Protein AF-A0AAW9QZL0-F1 (afdb_monomer)

Secondary structure (DSSP, 8-state):
---PPBPTTSS-BHHHHHHHHHH-S-HHHHHHH-TT--HHHHHHHHHHHHHTT-------TTS------

Structure (mmCIF, N/CA/C/O backbone):
data_AF-A0AAW9QZL0-F1
#
_entry.id   AF-A0AAW9QZL0-F1
#
loop_
_atom_site.group_PDB
_atom_site.id
_atom_site.type_symbol
_atom_site.label_atom_id
_atom_site.label_alt_id
_atom_site.label_comp_id
_atom_site.label_asym_id
_atom_site.label_entity_id
_atom_site.label_seq_id
_atom_site.pdbx_PDB_ins_code
_atom_site.Cartn_x
_atom_site.Cartn_y
_atom_site.Cartn_z
_atom_site.occupancy
_atom_site.B_iso_or_equiv
_atom_site.auth_seq_id
_atom_site.auth_comp_id
_atom_site.auth_asym_id
_atom_site.auth_atom_id
_atom_site.pdbx_PDB_model_num
ATOM 1 N N . MET A 1 1 ? 20.450 4.478 -7.709 1.00 41.59 1 MET A N 1
ATOM 2 C CA . MET A 1 1 ? 19.238 4.822 -6.932 1.00 41.59 1 MET A CA 1
ATOM 3 C C . MET A 1 1 ? 18.198 5.385 -7.895 1.00 41.59 1 MET A C 1
ATOM 5 O O . MET A 1 1 ? 18.291 6.549 -8.253 1.00 41.59 1 MET A O 1
ATOM 9 N N . ALA A 1 2 ? 17.285 4.553 -8.409 1.00 55.91 2 ALA A N 1
ATOM 10 C CA . ALA A 1 2 ? 16.242 5.012 -9.330 1.00 55.91 2 ALA A CA 1
ATOM 11 C C . ALA A 1 2 ? 15.123 5.699 -8.536 1.00 55.91 2 ALA A C 1
ATOM 13 O O . ALA A 1 2 ? 14.607 5.128 -7.573 1.00 55.91 2 ALA A O 1
ATOM 14 N N . ARG A 1 3 ? 14.775 6.931 -8.916 1.00 56.34 3 ARG A N 1
ATOM 15 C CA . ARG A 1 3 ? 13.661 7.682 -8.331 1.00 56.34 3 ARG A CA 1
ATOM 16 C C . ARG A 1 3 ? 12.371 6.982 -8.752 1.00 56.34 3 ARG A C 1
ATOM 18 O O . ARG A 1 3 ? 11.997 7.042 -9.917 1.00 56.34 3 ARG A O 1
ATOM 25 N N . GLN A 1 4 ? 11.750 6.252 -7.831 1.00 64.44 4 GLN A N 1
ATOM 26 C CA . GLN A 1 4 ? 10.453 5.637 -8.097 1.00 64.44 4 GLN A CA 1
ATOM 27 C C . GLN A 1 4 ? 9.404 6.744 -8.277 1.00 64.44 4 GLN A C 1
ATOM 29 O O . GLN A 1 4 ? 9.508 7.778 -7.609 1.00 64.44 4 GLN A O 1
ATOM 34 N N . PRO A 1 5 ? 8.410 6.551 -9.155 1.00 68.75 5 PRO A N 1
ATOM 35 C CA . PRO A 1 5 ? 7.299 7.479 -9.249 1.00 68.75 5 PRO A CA 1
ATOM 36 C C . PRO A 1 5 ? 6.549 7.487 -7.919 1.00 68.75 5 PRO A C 1
ATOM 38 O O . PRO A 1 5 ? 6.171 6.434 -7.389 1.00 68.75 5 PRO A O 1
ATOM 41 N N . CYS A 1 6 ? 6.382 8.686 -7.373 1.00 69.25 6 CYS A N 1
ATOM 42 C CA . CYS A 1 6 ? 5.548 8.936 -6.208 1.00 69.25 6 C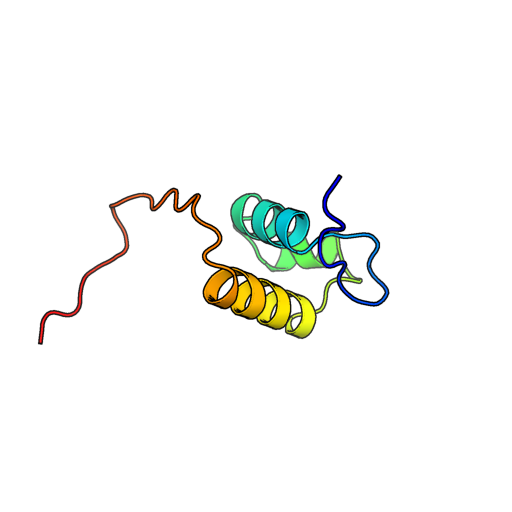YS A CA 1
ATOM 43 C C . CYS A 1 6 ? 4.184 9.406 -6.694 1.00 69.25 6 CYS A C 1
ATOM 45 O O . CYS A 1 6 ? 4.111 10.219 -7.621 1.00 69.25 6 CYS A O 1
ATOM 47 N N . ILE A 1 7 ? 3.127 8.923 -6.053 1.00 72.38 7 ILE A N 1
ATOM 48 C CA . ILE A 1 7 ? 1.790 9.457 -6.288 1.00 72.38 7 ILE A CA 1
ATOM 49 C C . ILE A 1 7 ? 1.739 10.883 -5.727 1.00 72.38 7 ILE A C 1
ATOM 51 O O . ILE A 1 7 ? 2.362 11.190 -4.712 1.00 72.38 7 ILE A O 1
ATOM 55 N N . ARG A 1 8 ? 1.092 11.810 -6.436 1.00 61.62 8 ARG A N 1
ATOM 56 C CA . ARG A 1 8 ? 1.056 13.221 -6.027 1.00 61.62 8 ARG A CA 1
ATOM 57 C C . ARG A 1 8 ? 0.331 13.351 -4.684 1.00 61.62 8 ARG A C 1
ATOM 59 O O . ARG A 1 8 ? -0.649 12.668 -4.453 1.00 61.62 8 ARG A O 1
ATOM 66 N N . ASN A 1 9 ? 0.826 14.225 -3.805 1.00 61.56 9 ASN A N 1
ATOM 67 C CA . ASN A 1 9 ? 0.327 14.450 -2.434 1.00 61.56 9 ASN A CA 1
ATOM 68 C C . ASN A 1 9 ? 0.455 13.271 -1.452 1.00 61.56 9 ASN A C 1
ATOM 70 O O . ASN A 1 9 ? 0.425 13.506 -0.249 1.00 61.56 9 ASN A O 1
ATOM 74 N N . LEU A 1 10 ? 0.739 12.062 -1.935 1.00 65.31 10 LEU A N 1
ATOM 75 C CA . LEU A 1 10 ? 1.029 10.888 -1.122 1.00 65.31 10 LEU A CA 1
ATOM 76 C C . LEU A 1 10 ? 2.535 10.629 -1.102 1.00 65.31 10 LEU A C 1
ATOM 78 O O . LEU A 1 10 ? 3.180 10.474 -2.137 1.00 65.31 10 LEU A O 1
ATOM 82 N N . ARG A 1 11 ? 3.146 10.488 0.078 1.00 70.88 11 ARG A N 1
ATOM 83 C CA . ARG A 1 11 ? 4.546 10.009 0.181 1.00 70.88 11 ARG A CA 1
ATOM 84 C C . ARG A 1 11 ? 4.668 8.501 -0.109 1.00 70.88 11 ARG A C 1
ATOM 86 O O . ARG A 1 11 ? 5.585 7.845 0.382 1.00 70.88 11 ARG A O 1
ATOM 93 N N . LEU A 1 12 ? 3.748 7.949 -0.899 1.00 78.50 12 LEU A N 1
ATOM 94 C CA . LEU A 1 12 ? 3.681 6.550 -1.290 1.00 78.50 12 LEU A CA 1
ATOM 95 C C . LEU A 1 12 ? 4.201 6.393 -2.720 1.00 78.50 12 LEU A C 1
ATOM 97 O O . LEU A 1 12 ? 3.832 7.129 -3.638 1.00 78.50 12 LEU A O 1
ATOM 101 N N . THR A 1 13 ? 5.082 5.416 -2.915 1.00 83.38 13 THR A N 1
ATOM 102 C CA . THR A 1 13 ? 5.526 5.029 -4.256 1.00 83.38 13 THR A CA 1
ATOM 103 C C . THR A 1 13 ? 4.468 4.159 -4.923 1.00 83.38 13 THR A C 1
ATOM 105 O O . THR A 1 13 ? 3.731 3.443 -4.243 1.00 83.38 13 THR A O 1
ATOM 108 N N . VAL A 1 14 ? 4.433 4.151 -6.260 1.00 82.75 14 VAL A N 1
ATOM 109 C CA . VAL A 1 14 ? 3.530 3.269 -7.031 1.00 82.75 14 VAL A CA 1
ATOM 110 C C . VAL A 1 14 ? 3.651 1.810 -6.576 1.00 82.75 14 VAL A C 1
ATOM 112 O O . VAL A 1 14 ? 2.653 1.124 -6.372 1.00 82.75 14 VAL A O 1
ATOM 115 N N . ARG A 1 15 ? 4.881 1.355 -6.310 1.00 82.69 15 ARG A N 1
ATOM 116 C CA . ARG A 1 15 ? 5.136 0.020 -5.761 1.00 82.69 15 ARG A CA 1
ATOM 117 C C . ARG A 1 15 ? 4.441 -0.200 -4.417 1.00 82.69 15 ARG A C 1
ATOM 119 O O . ARG A 1 15 ? 3.845 -1.253 -4.219 1.00 82.69 15 ARG A O 1
ATOM 126 N N . ARG A 1 16 ? 4.528 0.767 -3.499 1.00 85.75 16 ARG A N 1
ATOM 127 C CA . ARG A 1 16 ? 3.921 0.649 -2.171 1.00 85.75 16 ARG A CA 1
ATOM 128 C C . ARG A 1 16 ? 2.403 0.545 -2.267 1.00 85.75 16 ARG A C 1
ATOM 130 O O . ARG A 1 16 ? 1.823 -0.262 -1.553 1.00 85.75 16 ARG A O 1
ATOM 137 N N . VAL A 1 17 ? 1.778 1.300 -3.168 1.00 85.62 17 VAL A N 1
ATOM 138 C CA . VAL A 1 17 ? 0.331 1.204 -3.407 1.00 85.62 17 VAL A CA 1
ATOM 139 C C . VAL A 1 17 ? -0.052 -0.190 -3.891 1.00 85.62 17 VAL A C 1
ATOM 141 O O . VAL A 1 17 ? -0.956 -0.791 -3.330 1.00 85.62 17 VAL A O 1
ATOM 144 N N . ILE A 1 18 ? 0.683 -0.767 -4.841 1.00 85.06 18 ILE A N 1
ATOM 145 C CA . ILE A 1 18 ? 0.414 -2.133 -5.322 1.00 85.06 18 ILE A CA 1
ATOM 146 C C . ILE A 1 18 ? 0.592 -3.173 -4.205 1.00 85.06 18 ILE A C 1
ATOM 148 O O . ILE A 1 18 ? -0.214 -4.092 -4.087 1.00 85.06 18 ILE A O 1
ATOM 152 N N . GLU A 1 19 ? 1.615 -3.020 -3.357 1.00 86.00 19 GLU A N 1
ATOM 153 C CA . GLU A 1 19 ? 1.816 -3.885 -2.186 1.00 86.00 19 GLU A CA 1
ATOM 154 C C . GLU A 1 19 ? 0.643 -3.782 -1.196 1.00 86.00 19 GLU A C 1
ATOM 156 O O . GLU A 1 19 ? 0.168 -4.809 -0.713 1.00 86.00 19 GLU A O 1
ATOM 161 N N . LEU A 1 20 ? 0.133 -2.574 -0.931 1.00 87.69 20 LEU A N 1
ATOM 162 C CA . LEU A 1 20 ? -1.069 -2.372 -0.114 1.00 87.69 20 LEU A CA 1
ATOM 163 C C . LEU A 1 20 ? -2.295 -3.033 -0.758 1.00 87.69 20 LEU A C 1
ATOM 165 O O . LEU A 1 20 ? -3.013 -3.765 -0.085 1.00 87.69 20 LEU A O 1
ATOM 169 N N . LEU A 1 21 ? -2.492 -2.866 -2.069 1.00 86.12 21 LEU A N 1
ATOM 170 C CA . LEU A 1 21 ? -3.615 -3.478 -2.784 1.00 86.12 21 LEU A CA 1
ATOM 171 C C . LEU A 1 21 ? -3.610 -5.009 -2.731 1.00 86.12 21 LEU A C 1
ATOM 173 O O . LEU A 1 21 ? -4.687 -5.596 -2.837 1.00 86.12 21 LEU A O 1
ATOM 177 N N . ALA A 1 22 ? -2.427 -5.621 -2.622 1.00 86.12 22 ALA A N 1
ATOM 178 C CA . ALA A 1 22 ? -2.233 -7.062 -2.483 1.00 86.12 22 ALA A CA 1
ATOM 179 C C . ALA A 1 22 ? -2.288 -7.553 -1.024 1.00 86.12 22 ALA A C 1
ATOM 181 O O . ALA A 1 22 ? -2.479 -8.743 -0.799 1.00 86.12 22 ALA A O 1
ATOM 182 N N . THR A 1 23 ? -2.078 -6.659 -0.052 1.00 88.44 23 THR A N 1
ATOM 183 C CA . THR A 1 23 ? -2.099 -6.975 1.387 1.00 88.44 23 THR A CA 1
ATOM 184 C C . THR A 1 23 ? -3.514 -6.882 1.949 1.00 88.44 23 THR A C 1
ATOM 186 O O . THR A 1 23 ? -3.917 -7.738 2.727 1.00 88.44 23 THR A O 1
ATOM 189 N N . TYR A 1 24 ? -4.263 -5.851 1.550 1.00 86.94 24 TYR A N 1
ATOM 190 C CA . TYR A 1 24 ? -5.644 -5.637 1.969 1.00 86.94 24 TYR A CA 1
ATOM 191 C C . TYR A 1 24 ? -6.597 -6.323 0.985 1.00 86.94 24 TYR A C 1
ATOM 193 O O . TYR A 1 24 ? -6.725 -5.891 -0.166 1.00 86.94 24 TYR A O 1
ATOM 201 N N . GLU A 1 25 ? -7.261 -7.385 1.448 1.00 84.19 25 GLU A N 1
ATOM 202 C CA . GLU A 1 25 ? -8.320 -8.075 0.700 1.00 84.19 25 GLU A CA 1
ATOM 203 C C . GLU A 1 25 ? -9.579 -7.202 0.594 1.00 84.19 25 GLU A C 1
ATOM 205 O O . GLU A 1 25 ? -10.188 -7.124 -0.476 1.00 84.19 25 GLU A O 1
ATOM 210 N N . ASP A 1 26 ? -9.925 -6.488 1.671 1.00 86.75 26 ASP A N 1
ATOM 211 C CA . ASP A 1 26 ? -11.043 -5.549 1.699 1.00 86.75 26 ASP A CA 1
ATOM 212 C C . ASP A 1 26 ? -10.618 -4.114 1.344 1.00 86.75 26 ASP A C 1
ATOM 214 O O . ASP A 1 26 ? -9.614 -3.568 1.813 1.00 86.75 26 ASP A O 1
ATOM 218 N N . ARG A 1 27 ? -11.413 -3.476 0.480 1.00 84.44 27 ARG A N 1
ATOM 219 C CA . ARG A 1 27 ? -11.140 -2.115 -0.004 1.00 84.44 27 ARG A CA 1
ATOM 220 C C . ARG A 1 27 ? -11.608 -1.027 0.961 1.00 84.44 27 ARG A C 1
ATOM 222 O O . ARG A 1 27 ? -11.083 0.081 0.876 1.00 84.44 27 ARG A O 1
ATOM 229 N N . ASN A 1 28 ? -12.565 -1.301 1.847 1.00 88.19 28 ASN A N 1
ATOM 230 C CA . ASN A 1 28 ? -12.960 -0.344 2.879 1.00 88.19 28 ASN A CA 1
ATOM 231 C C . ASN A 1 28 ? -11.889 -0.251 3.960 1.00 88.19 28 ASN A C 1
ATOM 233 O O . ASN A 1 28 ? -11.522 0.865 4.309 1.00 88.19 28 ASN A O 1
ATOM 237 N N . GLU A 1 29 ? -11.322 -1.373 4.407 1.00 90.81 29 GLU A N 1
ATOM 238 C CA . GLU A 1 29 ? -10.214 -1.361 5.374 1.00 90.81 29 GLU A CA 1
ATOM 239 C C . GLU A 1 29 ? -9.024 -0.546 4.853 1.00 90.81 29 GLU A C 1
ATOM 241 O O . GLU A 1 29 ? -8.508 0.327 5.551 1.00 90.81 29 GLU A O 1
ATOM 246 N N . LEU A 1 30 ? -8.651 -0.742 3.582 1.00 89.50 30 LEU A N 1
ATOM 247 C CA . LEU A 1 30 ? -7.597 0.048 2.943 1.00 89.50 30 LEU A CA 1
ATOM 248 C C . LEU A 1 30 ? -7.905 1.554 2.963 1.00 89.50 30 LEU A C 1
ATOM 250 O O . LEU A 1 30 ? -7.016 2.352 3.242 1.00 89.50 30 LEU A O 1
ATOM 254 N N . ARG A 1 31 ? -9.150 1.948 2.672 1.00 88.00 31 ARG A N 1
ATOM 255 C CA . ARG A 1 31 ? -9.583 3.356 2.688 1.00 88.00 31 ARG A CA 1
ATOM 256 C C . ARG A 1 31 ? -9.647 3.944 4.094 1.00 88.00 31 ARG A C 1
ATOM 258 O O . ARG A 1 31 ? -9.444 5.141 4.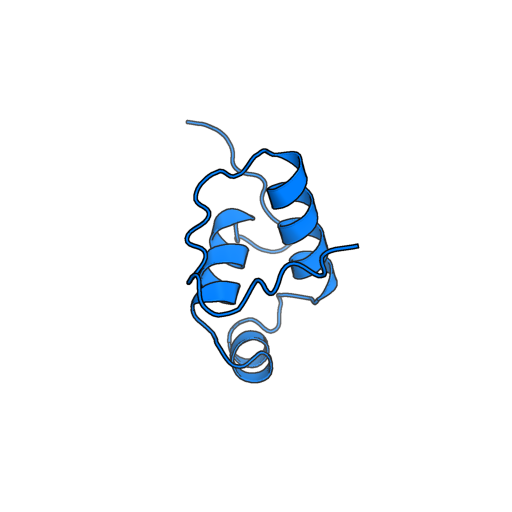246 1.00 88.00 31 ARG A O 1
ATOM 265 N N . GLN A 1 32 ? -9.954 3.139 5.107 1.00 89.44 32 GLN A N 1
ATOM 266 C CA . GLN A 1 32 ? -9.958 3.600 6.495 1.00 89.44 32 GLN A CA 1
ATOM 267 C C . GLN A 1 32 ? -8.538 3.883 6.990 1.00 89.44 32 GLN A C 1
ATOM 269 O O . GLN A 1 32 ? -8.319 4.898 7.646 1.00 89.44 32 GLN A O 1
ATOM 274 N N . GLU A 1 33 ? -7.581 3.027 6.629 1.00 89.38 33 GLU A N 1
ATOM 275 C CA . GLU A 1 33 ? -6.168 3.175 7.001 1.00 89.38 33 GLU A CA 1
ATOM 276 C C . GLU A 1 33 ? -5.439 4.227 6.148 1.00 89.38 33 GLU A C 1
ATOM 278 O O . GLU A 1 33 ? -4.555 4.931 6.634 1.00 89.38 33 GLU A O 1
AT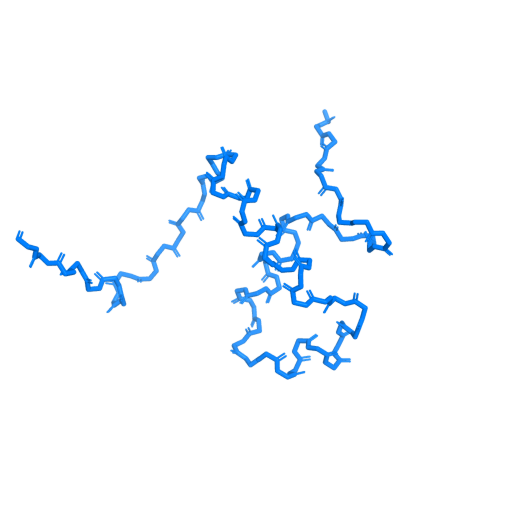OM 283 N N . PHE A 1 34 ? -5.823 4.358 4.875 1.00 88.50 34 PHE A N 1
ATOM 284 C CA . PHE A 1 34 ? -5.260 5.312 3.918 1.00 88.50 34 PHE A CA 1
ATOM 285 C C . PHE A 1 34 ? -6.374 6.166 3.290 1.00 88.50 34 PHE A C 1
ATOM 287 O O . PHE A 1 34 ? -6.650 6.032 2.098 1.00 88.50 34 PHE A O 1
ATOM 294 N N . PRO A 1 35 ? -7.011 7.073 4.055 1.00 86.81 35 PRO A N 1
ATOM 295 C CA . PRO A 1 35 ? -8.105 7.914 3.552 1.00 86.81 35 PRO A CA 1
ATOM 296 C C . PRO A 1 35 ? -7.646 8.927 2.498 1.00 86.81 35 PRO A C 1
ATOM 298 O O . P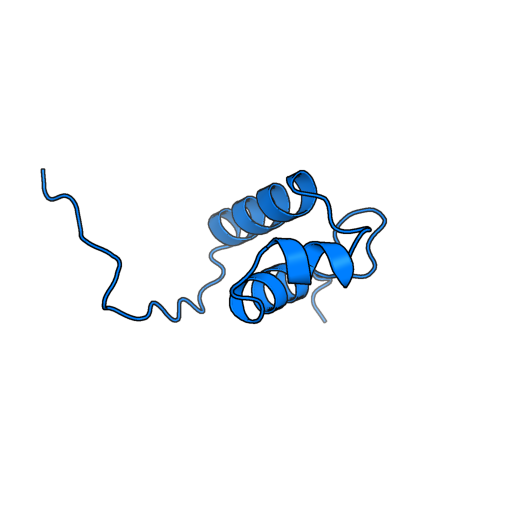RO A 1 35 ? -8.449 9.448 1.733 1.00 86.81 35 PRO A O 1
ATOM 301 N N . GLU A 1 36 ? -6.346 9.208 2.467 1.00 85.88 36 GLU A N 1
ATOM 302 C CA . GLU A 1 36 ? -5.679 10.043 1.473 1.00 85.88 36 GLU A CA 1
ATOM 303 C C . GLU A 1 36 ? -5.463 9.329 0.127 1.00 85.88 36 GLU A C 1
ATOM 305 O O . GLU A 1 36 ? -5.177 9.994 -0.863 1.00 85.88 36 GLU A O 1
ATOM 310 N N . LEU A 1 37 ? -5.587 7.995 0.080 1.00 86.50 37 LEU A N 1
ATOM 311 C CA . LEU A 1 37 ? -5.436 7.210 -1.142 1.00 86.50 37 LEU A CA 1
ATOM 312 C C . LEU A 1 37 ? -6.765 7.160 -1.900 1.00 86.50 37 LEU A C 1
ATOM 314 O O . LEU A 1 37 ? -7.675 6.410 -1.539 1.00 86.50 37 LEU A O 1
ATOM 318 N N . GLU A 1 38 ? -6.861 7.931 -2.980 1.00 86.50 38 GLU A N 1
ATOM 319 C CA . GLU A 1 38 ? -8.061 7.953 -3.810 1.00 86.50 38 GLU A CA 1
ATOM 320 C C . GLU A 1 38 ? -8.081 6.790 -4.815 1.00 86.50 38 GLU A C 1
ATOM 322 O O . GLU A 1 38 ? -7.054 6.227 -5.206 1.00 86.50 38 GLU A O 1
ATOM 327 N N . ASP A 1 39 ? -9.269 6.431 -5.306 1.00 85.31 39 ASP A N 1
ATOM 328 C CA . ASP A 1 39 ? -9.396 5.415 -6.359 1.00 85.31 39 ASP A CA 1
ATOM 329 C C . ASP A 1 39 ? -8.647 5.801 -7.633 1.00 85.31 39 ASP A C 1
ATOM 331 O O . ASP A 1 39 ? -8.166 4.931 -8.362 1.00 85.31 39 ASP A O 1
ATOM 335 N N . GLU A 1 40 ? -8.549 7.100 -7.912 1.00 84.69 40 GLU A N 1
ATOM 336 C CA . GLU A 1 40 ? -7.823 7.586 -9.076 1.00 84.69 40 GLU A CA 1
ATOM 337 C C . GLU A 1 40 ? -6.322 7.320 -8.938 1.00 84.69 40 GLU A C 1
ATOM 339 O O . GLU A 1 40 ? -5.703 6.826 -9.878 1.00 84.69 40 GLU A O 1
ATOM 344 N N . ASP A 1 41 ? -5.75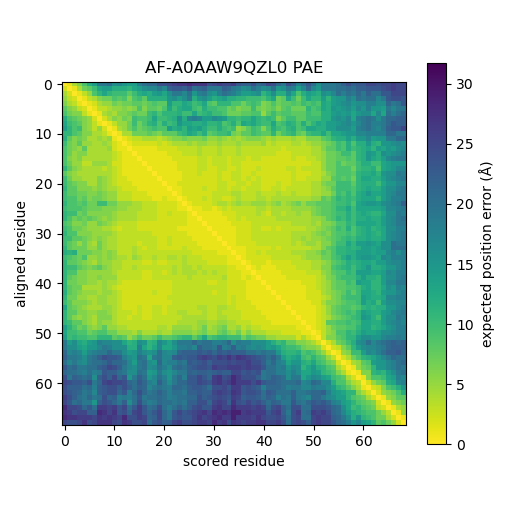5 7.502 -7.746 1.00 84.44 41 ASP A N 1
ATOM 345 C CA . ASP A 1 41 ? -4.359 7.164 -7.462 1.00 84.44 41 ASP A CA 1
ATOM 346 C C . ASP A 1 41 ? -4.081 5.673 -7.669 1.00 84.44 41 ASP A C 1
ATOM 348 O O . ASP A 1 41 ? -3.072 5.289 -8.267 1.00 84.44 41 ASP A O 1
ATOM 352 N N . ILE A 1 42 ? -5.011 4.820 -7.233 1.00 85.75 42 ILE A N 1
ATOM 353 C CA . ILE A 1 42 ? -4.950 3.370 -7.438 1.00 85.75 42 ILE A CA 1
ATOM 354 C C . ILE A 1 42 ? -4.961 3.034 -8.934 1.00 85.75 42 ILE A C 1
ATOM 356 O O . ILE A 1 42 ? -4.142 2.232 -9.392 1.00 85.75 42 ILE A O 1
ATOM 360 N N . ARG A 1 43 ? -5.851 3.653 -9.720 1.00 86.19 43 ARG A N 1
ATOM 361 C CA . ARG A 1 43 ? -5.911 3.435 -11.175 1.00 86.19 43 ARG A CA 1
ATOM 362 C C . ARG A 1 43 ? -4.625 3.865 -11.864 1.00 86.19 43 ARG A C 1
ATOM 364 O O . ARG A 1 43 ? -4.077 3.089 -12.642 1.00 86.19 43 ARG A O 1
ATOM 371 N N . GLN A 1 44 ? -4.124 5.060 -11.563 1.00 83.75 44 GLN A N 1
ATOM 372 C CA . GLN A 1 44 ? -2.890 5.579 -12.153 1.00 83.75 44 GLN A CA 1
ATOM 373 C C . GLN A 1 44 ? -1.682 4.705 -11.776 1.00 83.75 44 GLN A C 1
ATOM 375 O O . GLN A 1 44 ? -0.844 4.405 -12.627 1.00 83.75 44 GLN A O 1
ATOM 380 N N . ALA A 1 45 ? -1.619 4.213 -10.533 1.00 84.50 45 ALA A N 1
ATOM 381 C CA . ALA A 1 45 ? -0.590 3.274 -10.088 1.00 84.50 45 ALA A CA 1
ATOM 382 C C . ALA A 1 45 ? -0.625 1.949 -10.870 1.00 84.50 45 ALA A C 1
ATOM 384 O O . ALA A 1 45 ? 0.425 1.438 -11.267 1.00 84.50 45 ALA A O 1
ATOM 385 N N . LEU A 1 46 ? -1.819 1.404 -11.117 1.00 83.25 46 LEU A N 1
ATOM 386 C CA . LEU A 1 46 ? -1.999 0.185 -11.910 1.00 83.25 46 LEU A CA 1
ATOM 387 C C . LEU A 1 46 ? -1.632 0.399 -13.383 1.00 83.25 46 LEU A C 1
ATOM 389 O O . LEU A 1 46 ? -0.919 -0.428 -13.949 1.00 83.25 46 LEU A O 1
ATOM 393 N N . LEU A 1 47 ? -2.060 1.510 -13.991 1.00 83.38 47 LEU A N 1
ATOM 394 C CA . LEU A 1 47 ? -1.696 1.869 -15.366 1.00 83.38 47 LEU A CA 1
ATOM 395 C C . LEU A 1 47 ? -0.178 1.994 -15.517 1.00 83.38 47 LEU A C 1
ATOM 397 O O . LEU A 1 47 ? 0.407 1.356 -16.390 1.00 83.38 47 LEU A O 1
ATOM 401 N N . PHE A 1 48 ? 0.473 2.707 -14.596 1.00 81.88 48 PHE A N 1
ATOM 402 C CA . PHE A 1 48 ? 1.928 2.817 -14.575 1.00 81.88 48 PHE A CA 1
ATOM 403 C C . PHE A 1 48 ? 2.611 1.444 -14.458 1.00 81.88 48 PHE A C 1
ATOM 405 O O . PHE A 1 48 ? 3.624 1.193 -15.114 1.00 81.88 48 PHE A O 1
ATOM 412 N N . ALA A 1 49 ? 2.080 0.537 -13.630 1.00 81.25 49 ALA A N 1
ATOM 413 C CA . ALA A 1 49 ? 2.634 -0.806 -13.461 1.00 81.25 49 ALA A CA 1
ATOM 414 C C . ALA A 1 49 ? 2.530 -1.660 -14.733 1.00 81.25 49 ALA A C 1
ATOM 416 O O . ALA A 1 49 ? 3.461 -2.411 -15.039 1.00 81.25 49 ALA A O 1
ATOM 417 N N . LEU A 1 50 ? 1.421 -1.525 -15.469 1.00 81.31 50 LEU A N 1
ATOM 418 C CA . LEU A 1 50 ? 1.218 -2.177 -16.762 1.00 81.31 50 LEU A CA 1
ATOM 419 C C . LEU A 1 50 ? 2.186 -1.631 -17.818 1.00 81.31 50 LEU A C 1
ATOM 421 O O . LEU A 1 50 ? 2.829 -2.418 -18.508 1.00 81.31 50 LEU A O 1
ATOM 425 N N . GLU A 1 51 ? 2.339 -0.308 -17.908 1.00 79.69 51 GLU A N 1
ATOM 426 C CA . GLU A 1 51 ? 3.237 0.332 -18.879 1.00 79.69 51 GLU A CA 1
ATOM 427 C C . GLU A 1 51 ? 4.718 0.060 -18.592 1.00 79.69 51 GLU A C 1
ATOM 429 O O . GLU A 1 51 ? 5.517 -0.120 -19.508 1.00 79.69 51 GLU A O 1
ATOM 434 N N . THR A 1 52 ? 5.104 -0.005 -17.317 1.00 70.25 52 THR A N 1
ATOM 435 C CA . THR A 1 52 ? 6.519 -0.080 -16.912 1.00 70.25 52 THR A CA 1
ATOM 436 C C . THR A 1 52 ? 7.072 -1.510 -16.911 1.00 70.25 52 THR A C 1
ATOM 438 O O . THR A 1 52 ? 8.169 -1.749 -16.410 1.00 70.25 52 THR A O 1
ATOM 441 N N . ASN A 1 53 ? 6.350 -2.489 -17.475 1.00 63.56 53 ASN A N 1
ATOM 442 C CA . ASN A 1 53 ? 6.775 -3.893 -17.490 1.00 63.56 53 ASN A CA 1
ATOM 443 C C . ASN A 1 53 ? 7.177 -4.366 -16.076 1.00 63.56 53 ASN A C 1
ATOM 445 O O . ASN A 1 53 ? 8.225 -4.989 -15.896 1.00 63.56 53 ASN A O 1
ATOM 449 N N . PHE A 1 54 ? 6.381 -4.017 -15.051 1.00 61.09 54 PHE A N 1
ATOM 450 C CA . PHE A 1 54 ? 6.692 -4.276 -13.641 1.00 61.09 54 PHE A CA 1
ATOM 451 C C . PHE A 1 54 ? 6.616 -5.788 -13.351 1.00 61.09 54 PHE A C 1
ATOM 453 O O . PHE A 1 54 ? 5.658 -6.310 -12.784 1.00 61.09 54 PHE A O 1
ATOM 460 N N . SER A 1 55 ? 7.622 -6.534 -13.804 1.00 52.69 55 SER A N 1
ATOM 461 C CA . SER A 1 55 ? 7.647 -7.988 -13.781 1.00 52.69 55 SER A CA 1
ATOM 462 C C . SER A 1 55 ? 8.022 -8.480 -12.388 1.00 52.69 55 SER A C 1
ATOM 464 O O . SER A 1 55 ? 9.164 -8.846 -12.105 1.00 52.69 55 SER A O 1
ATOM 466 N N . LYS A 1 56 ? 7.028 -8.520 -11.507 1.00 51.78 56 LYS A N 1
ATOM 467 C CA . LYS A 1 56 ? 6.962 -9.538 -10.460 1.00 51.78 56 LYS A CA 1
ATOM 468 C C . LYS A 1 56 ? 5.521 -9.995 -10.307 1.00 51.78 56 LYS A C 1
ATOM 470 O O . LYS A 1 56 ? 4.887 -9.836 -9.271 1.00 51.78 56 LYS A O 1
ATOM 475 N N . THR A 1 57 ? 5.001 -10.540 -11.396 1.00 52.19 57 THR A N 1
ATOM 476 C CA . THR A 1 57 ? 3.676 -11.131 -11.438 1.00 52.19 57 THR A CA 1
ATOM 477 C C . THR A 1 57 ? 3.687 -12.436 -10.639 1.00 52.19 57 THR A C 1
ATOM 479 O O . THR A 1 57 ? 4.003 -13.496 -11.169 1.00 52.19 57 THR A O 1
ATOM 482 N N . VAL A 1 58 ? 3.359 -12.376 -9.347 1.00 52.66 58 VAL A N 1
ATOM 483 C CA . VAL A 1 58 ? 2.884 -13.560 -8.620 1.00 52.66 58 VAL A CA 1
ATOM 484 C C . VAL A 1 58 ? 1.390 -13.664 -8.910 1.00 52.66 58 VAL A C 1
ATOM 486 O O . VAL A 1 58 ? 0.563 -13.167 -8.155 1.00 52.66 58 VAL A O 1
ATOM 489 N N . ILE A 1 59 ? 1.043 -14.264 -10.053 1.00 55.19 59 ILE A N 1
ATOM 490 C CA . ILE A 1 59 ? -0.323 -14.745 -10.273 1.00 55.19 59 ILE A CA 1
ATOM 491 C C . ILE A 1 59 ? -0.485 -16.004 -9.424 1.00 55.19 59 ILE A C 1
ATOM 493 O O . ILE A 1 59 ? 0.151 -17.025 -9.698 1.00 55.19 59 ILE A O 1
ATOM 497 N N . ARG A 1 60 ? -1.358 -15.962 -8.415 1.00 45.00 60 ARG A N 1
ATOM 498 C CA . ARG A 1 60 ? -1.982 -17.194 -7.926 1.00 45.00 60 ARG A CA 1
ATOM 499 C C . ARG A 1 60 ? -2.791 -17.770 -9.092 1.00 45.00 60 ARG A C 1
ATOM 501 O O . ARG A 1 60 ? -3.684 -17.119 -9.621 1.00 45.00 60 ARG A O 1
ATOM 508 N N . SER A 1 61 ? -2.364 -18.934 -9.581 1.00 46.53 61 SER A N 1
ATOM 509 C CA . SER A 1 61 ? -2.785 -19.510 -10.871 1.00 46.53 61 SER A CA 1
ATOM 510 C C . SER A 1 61 ? -4.255 -19.952 -10.932 1.00 46.53 61 SER A C 1
ATOM 512 O O . SER A 1 61 ? -4.691 -20.412 -11.981 1.00 46.53 61 SER A O 1
ATOM 514 N N . ASP A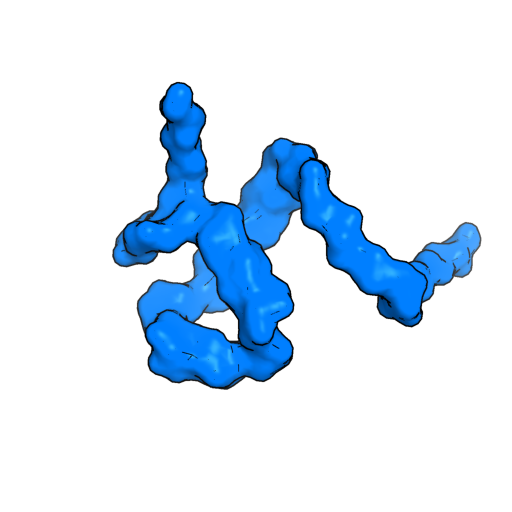 1 62 ? -5.027 -19.821 -9.852 1.00 52.59 62 ASP A N 1
ATOM 515 C CA . ASP A 1 62 ? -6.408 -20.310 -9.764 1.00 52.59 62 ASP A CA 1
ATOM 516 C C . ASP A 1 62 ? -7.474 -19.394 -10.398 1.00 52.59 62 ASP A C 1
ATOM 518 O O . ASP A 1 62 ? -8.583 -19.862 -10.647 1.00 52.59 62 ASP A O 1
ATOM 522 N N . THR A 1 63 ? -7.169 -18.130 -10.717 1.00 48.88 63 THR A N 1
ATOM 523 C CA . THR A 1 63 ? -8.213 -17.138 -11.064 1.00 48.88 63 THR A CA 1
ATOM 524 C C . THR A 1 63 ? -8.107 -16.494 -12.450 1.00 48.88 63 THR A C 1
ATOM 526 O O . THR A 1 63 ? -9.077 -15.883 -12.904 1.00 48.88 63 THR A O 1
ATOM 529 N N . ILE A 1 64 ? -7.012 -16.675 -13.204 1.00 52.16 64 ILE A N 1
ATOM 530 C CA . ILE A 1 64 ? -6.978 -16.244 -14.617 1.00 52.16 64 ILE A CA 1
ATOM 531 C C . ILE A 1 64 ? -7.602 -17.333 -15.489 1.00 52.16 64 ILE A C 1
ATOM 533 O O . ILE A 1 64 ? -6.923 -18.104 -16.171 1.00 52.16 64 ILE A O 1
ATOM 537 N N . THR A 1 65 ? -8.930 -17.382 -15.497 1.00 50.00 65 THR A N 1
ATOM 538 C CA . THR A 1 65 ? -9.658 -18.112 -16.533 1.00 50.00 65 THR A CA 1
ATOM 539 C C . THR A 1 65 ? -9.411 -17.374 -17.846 1.00 50.00 65 THR A C 1
ATOM 541 O O . THR A 1 65 ? -10.009 -16.328 -18.096 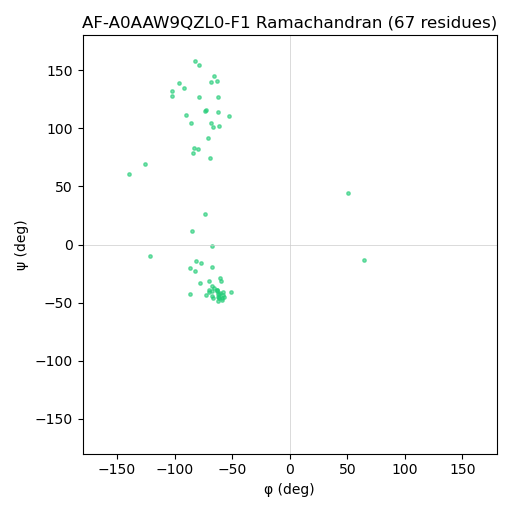1.00 50.00 65 THR A O 1
ATOM 544 N N . ARG A 1 66 ? -8.499 -17.876 -18.695 1.00 46.94 66 ARG A N 1
ATOM 545 C CA . ARG A 1 66 ? -8.465 -17.463 -20.105 1.00 46.94 66 ARG A CA 1
ATOM 546 C C . ARG A 1 66 ? -9.878 -17.676 -20.650 1.00 46.94 66 ARG A C 1
ATOM 548 O O . ARG A 1 66 ? -10.276 -18.826 -20.837 1.00 46.94 66 ARG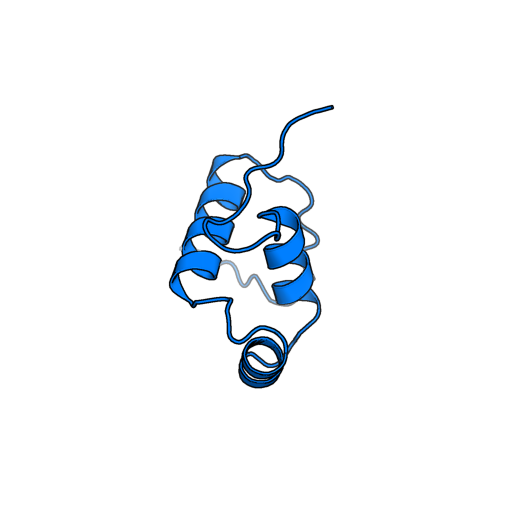 A O 1
ATOM 555 N N . LYS A 1 67 ? -10.612 -16.605 -20.959 1.00 49.38 67 LYS A N 1
ATOM 556 C CA . LYS A 1 67 ? -11.618 -16.698 -22.018 1.00 49.38 67 LYS A CA 1
ATOM 557 C C . LYS A 1 67 ? -10.837 -17.052 -23.281 1.00 49.38 67 LYS A C 1
ATOM 559 O O . LYS A 1 67 ? -10.100 -16.226 -23.808 1.00 49.38 67 LYS A O 1
ATOM 564 N N . ARG A 1 68 ? -10.886 -18.328 -23.660 1.00 45.78 68 ARG A N 1
ATOM 565 C CA . ARG A 1 68 ? -10.512 -18.761 -25.000 1.00 45.78 68 ARG A CA 1
ATOM 566 C C . ARG A 1 68 ? -11.646 -18.302 -25.914 1.00 45.78 68 ARG A C 1
ATOM 568 O O . ARG A 1 68 ? -12.779 -18.730 -25.704 1.00 45.78 68 ARG A O 1
ATOM 575 N N . GLU A 1 69 ? -11.337 -17.399 -26.833 1.00 42.59 69 GLU A N 1
ATOM 576 C CA . GLU A 1 69 ? -12.014 -17.343 -28.133 1.00 42.5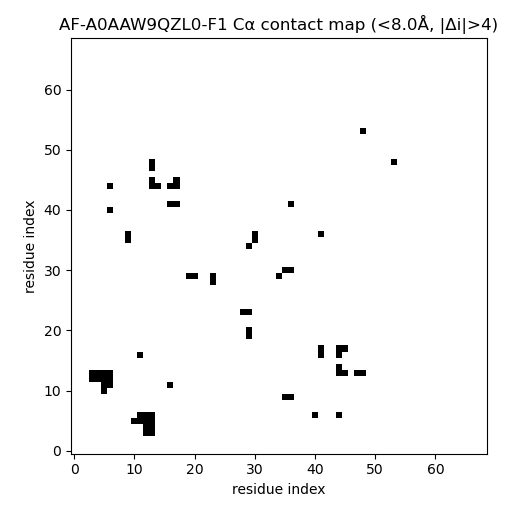9 69 GLU A CA 1
ATOM 577 C C . GLU A 1 69 ? -11.333 -18.340 -29.074 1.00 42.59 69 GLU A C 1
ATOM 579 O O . GLU A 1 69 ? -10.099 -18.537 -28.923 1.00 42.59 69 GLU A O 1
#

InterPro domains:
  IPR007367 VapB45-like, C-terminal [PF04255] (3-49)
  IPR009057 Homedomain-like superfamily [SSF46689] (4-51)
  IPR036388 Winged helix-like DNA-binding domain superfamily [G3DSA:1.10.10.10] (1-63)

Sequence (69 aa):
MARQPCIRNLRLTVRRVIELLATYEDRNELRQEFPELEDEDIRQALLFALETNFSKTVIRSDTITRKRE

Mean predicted aligned error: 9.83 Å

Solvent-accessible surface area (backbone atoms only — not comparable to full-atom values): 4552 Å² total; per-residue (Å²): 136,82,85,71,62,58,46,84,99,42,101,42,36,40,68,53,53,54,52,48,62,75,68,41,90,51,71,64,63,47,37,70,78,36,70,87,63,46,74,64,58,54,49,53,35,52,51,50,41,64,74,64,65,62,83,74,81,80,70,72,81,87,71,77,74,75,81,78,129

Organism: NCBI:txid1427578

pLDDT: mean 73.08, std 15.71, range [41.59, 90.81]

Foldseek 3Di:
DDDADDQPPDPDGLVRLVVLVVVDPDPVVSCVVCVVCDVVSSVVSVVCCVVVVVPPDPPPPPPPPPPDD

Radius of gyration: 13.77 Å; Cα contacts (8 Å, |Δi|>4): 35; chains: 1; bounding box: 32×35×35 Å